Protein AF-A0A7C4U324-F1 (afdb_monomer_lite)

Structure (mmCIF, N/CA/C/O backbone):
data_AF-A0A7C4U324-F1
#
_entry.id   AF-A0A7C4U324-F1
#
loop_
_atom_site.group_PDB
_atom_site.id
_atom_site.type_symbol
_atom_site.label_atom_id
_atom_site.label_alt_id
_atom_site.label_comp_id
_atom_site.label_asym_id
_atom_site.label_entity_id
_atom_site.label_seq_id
_atom_site.pdbx_PDB_ins_code
_atom_site.Cartn_x
_atom_site.Cartn_y
_atom_site.Cartn_z
_atom_site.occupancy
_atom_site.B_iso_or_equiv
_atom_site.auth_seq_id
_atom_site.auth_comp_id
_atom_site.auth_asym_id
_atom_site.auth_atom_id
_atom_site.pdbx_PDB_model_num
ATOM 1 N N . MET A 1 1 ? -5.837 -25.259 -18.261 1.00 57.00 1 MET A N 1
ATOM 2 C CA . MET A 1 1 ? -5.205 -24.293 -17.338 1.00 57.00 1 MET A CA 1
ATOM 3 C C . MET A 1 1 ? -5.939 -22.973 -17.493 1.00 57.00 1 MET A C 1
ATOM 5 O O . MET A 1 1 ? -6.438 -22.758 -18.594 1.00 57.00 1 MET A O 1
ATOM 9 N N . PRO A 1 2 ? -6.070 -22.151 -16.438 1.00 71.94 2 PRO A N 1
ATOM 10 C CA . PRO A 1 2 ? -6.554 -20.788 -16.614 1.00 71.94 2 PRO A CA 1
ATOM 11 C C . PRO A 1 2 ? -5.624 -20.026 -17.565 1.00 71.94 2 PRO A C 1
ATOM 13 O O . PRO A 1 2 ? -4.435 -20.344 -17.652 1.00 71.94 2 PRO A O 1
ATOM 16 N N . GLU A 1 3 ? -6.195 -19.087 -18.310 1.00 78.56 3 GLU A N 1
ATOM 17 C CA . GLU A 1 3 ? -5.447 -18.171 -19.169 1.00 78.56 3 GLU A CA 1
ATOM 18 C C . GLU A 1 3 ? -4.610 -17.225 -18.296 1.00 78.56 3 GLU A C 1
ATOM 20 O O . GLU A 1 3 ? -4.987 -16.939 -17.156 1.00 78.56 3 GLU A O 1
ATOM 25 N N . ALA A 1 4 ? -3.441 -16.813 -18.790 1.00 78.31 4 ALA A N 1
ATOM 26 C CA . ALA A 1 4 ? -2.606 -15.862 -18.066 1.00 78.31 4 ALA A CA 1
ATOM 27 C C . ALA A 1 4 ? -3.313 -14.491 -17.994 1.00 78.31 4 ALA A C 1
ATOM 29 O O . ALA A 1 4 ? -4.057 -14.162 -18.921 1.00 78.31 4 ALA A O 1
ATOM 30 N N . PRO A 1 5 ? -3.102 -13.705 -16.922 1.00 76.62 5 PRO A N 1
ATOM 31 C CA . PRO A 1 5 ? -3.601 -12.333 -16.849 1.00 76.62 5 PRO A CA 1
ATOM 32 C C . PRO A 1 5 ? -3.061 -11.492 -18.008 1.00 76.62 5 PRO A C 1
ATOM 34 O O . PRO A 1 5 ? -1.988 -11.787 -18.539 1.00 76.62 5 PRO A O 1
ATOM 37 N N . ALA A 1 6 ? -3.790 -10.444 -18.386 1.00 78.06 6 ALA A N 1
ATOM 38 C CA . ALA A 1 6 ? -3.271 -9.459 -19.327 1.00 78.06 6 ALA A CA 1
ATOM 39 C C . ALA A 1 6 ? -2.101 -8.682 -18.696 1.00 78.06 6 ALA A C 1
ATOM 41 O O . ALA A 1 6 ? -2.053 -8.529 -17.476 1.00 78.06 6 ALA A O 1
ATOM 42 N N . ASP A 1 7 ? -1.167 -8.188 -19.513 1.00 69.31 7 ASP A N 1
ATOM 43 C CA . ASP A 1 7 ? 0.038 -7.500 -19.022 1.00 69.31 7 ASP A CA 1
ATOM 44 C C . ASP A 1 7 ? -0.292 -6.273 -18.154 1.00 69.31 7 ASP A C 1
ATOM 46 O O . ASP A 1 7 ? 0.395 -6.002 -17.176 1.00 69.31 7 ASP A O 1
ATOM 50 N N . ASP A 1 8 ? -1.381 -5.562 -18.455 1.00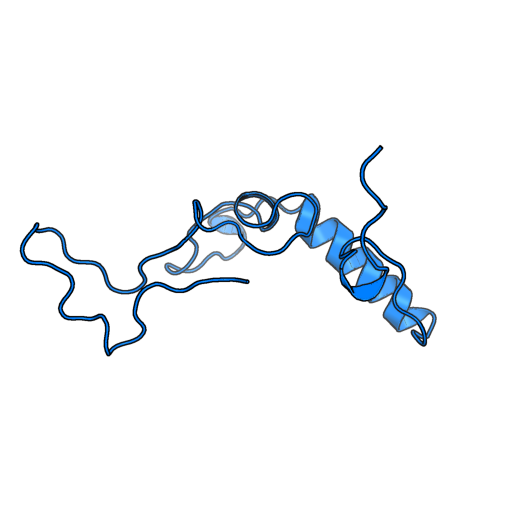 68.62 8 ASP A N 1
ATOM 51 C CA . ASP A 1 8 ? -1.878 -4.417 -17.681 1.00 68.62 8 ASP A CA 1
ATOM 52 C C . ASP A 1 8 ? -2.561 -4.806 -16.356 1.00 68.62 8 ASP A C 1
ATOM 54 O O . ASP A 1 8 ? -2.862 -3.943 -15.526 1.00 68.62 8 ASP A O 1
ATOM 58 N N . GLU A 1 9 ? -2.778 -6.101 -16.131 1.00 70.56 9 GLU A N 1
ATOM 59 C CA . GLU A 1 9 ? -3.224 -6.671 -14.860 1.00 70.56 9 GLU A CA 1
ATOM 60 C C . GLU A 1 9 ? -2.069 -7.267 -14.038 1.00 70.56 9 GLU A C 1
ATOM 62 O O . GLU A 1 9 ? -2.281 -7.666 -12.888 1.00 70.56 9 GLU A O 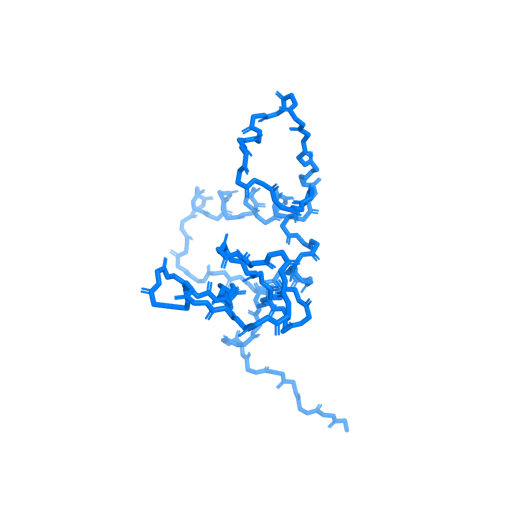1
ATOM 67 N N . ILE A 1 10 ? -0.849 -7.298 -14.589 1.00 71.38 10 ILE A N 1
ATOM 68 C CA . ILE A 1 10 ? 0.363 -7.761 -13.909 1.00 71.38 10 ILE A CA 1
ATOM 69 C C . ILE A 1 10 ? 1.064 -6.550 -13.290 1.00 71.38 10 ILE A C 1
ATOM 71 O O . ILE A 1 10 ? 1.615 -5.698 -13.978 1.00 71.38 10 ILE A O 1
ATOM 75 N N . LEU A 1 11 ? 1.036 -6.478 -11.960 1.00 71.12 11 LEU A N 1
ATOM 76 C CA . LEU A 1 11 ? 1.607 -5.359 -11.202 1.00 71.12 11 LEU A CA 1
ATOM 77 C C . LEU A 1 11 ? 3.123 -5.492 -10.963 1.00 71.12 11 LEU A C 1
ATOM 79 O O . LEU A 1 11 ? 3.771 -4.505 -10.638 1.00 71.12 11 LEU A O 1
ATOM 83 N N . ASP A 1 12 ? 3.680 -6.679 -11.212 1.00 68.19 12 ASP A N 1
ATOM 84 C CA . ASP A 1 12 ? 5.106 -7.025 -11.099 1.00 68.19 12 ASP A CA 1
ATOM 85 C C . ASP A 1 12 ? 5.772 -7.078 -12.494 1.00 68.19 12 ASP A C 1
ATOM 87 O O . ASP A 1 12 ? 6.292 -8.100 -12.948 1.00 68.19 12 ASP A O 1
ATOM 91 N N . GLY A 1 13 ? 5.634 -5.990 -13.259 1.00 70.44 13 GLY A N 1
ATOM 92 C CA . GLY A 1 13 ? 6.059 -5.908 -14.660 1.00 70.44 13 GLY A CA 1
ATOM 93 C C . GLY A 1 13 ? 6.978 -4.716 -14.949 1.00 70.44 13 GLY A C 1
ATOM 94 O O . GLY A 1 13 ? 6.903 -3.689 -14.272 1.00 70.44 13 GLY A O 1
ATOM 95 N N . PRO A 1 14 ? 7.850 -4.805 -15.973 1.00 74.31 14 PRO A N 1
ATOM 96 C CA . PRO A 1 14 ? 8.680 -3.679 -16.377 1.00 74.31 14 PRO A CA 1
ATOM 97 C C . PRO A 1 14 ? 7.814 -2.520 -16.879 1.00 74.31 14 PRO A C 1
ATOM 99 O O . PRO A 1 14 ? 6.926 -2.698 -17.711 1.00 74.31 14 PRO A O 1
ATOM 102 N N . VAL A 1 15 ? 8.119 -1.308 -16.419 1.00 83.19 15 VAL A N 1
ATOM 103 C CA . VAL A 1 15 ? 7.454 -0.094 -16.901 1.00 83.19 15 VAL A CA 1
ATOM 104 C C . VAL A 1 15 ? 8.162 0.400 -18.160 1.00 83.19 15 VAL A C 1
ATOM 106 O O . VAL A 1 15 ? 9.338 0.775 -18.132 1.00 83.19 15 VAL A O 1
ATOM 109 N N . GLU A 1 16 ? 7.449 0.399 -19.285 1.00 87.44 16 GLU A N 1
ATOM 110 C CA . GLU A 1 16 ? 7.991 0.880 -20.555 1.00 87.44 16 GLU A CA 1
ATOM 111 C C . GLU A 1 16 ? 8.262 2.393 -20.539 1.00 87.44 16 GLU A C 1
ATOM 113 O O . GLU A 1 16 ? 7.565 3.180 -19.899 1.00 87.44 16 GLU A O 1
ATOM 118 N N . GLY A 1 17 ? 9.277 2.819 -21.295 1.00 91.00 17 GLY A N 1
ATOM 119 C CA . GLY A 1 17 ? 9.571 4.238 -21.516 1.00 91.00 17 GLY A CA 1
ATOM 120 C C . GLY A 1 17 ? 10.371 4.932 -20.411 1.00 91.00 17 GLY A C 1
ATOM 121 O O . GLY A 1 17 ? 10.695 6.107 -20.576 1.00 91.00 17 GLY A O 1
ATOM 122 N N . LEU A 1 18 ? 10.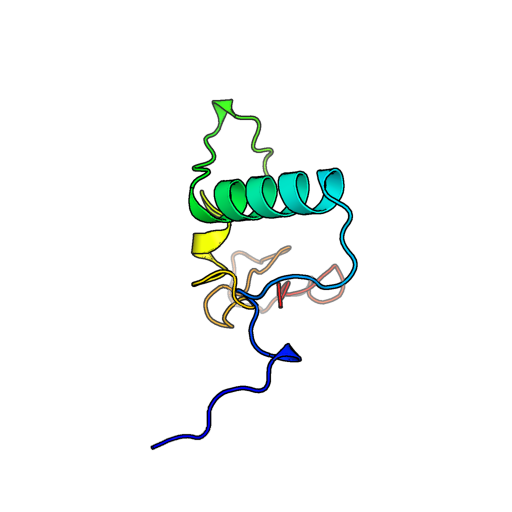741 4.227 -19.336 1.00 92.75 18 LEU A N 1
ATOM 123 C CA . LEU A 1 18 ? 11.606 4.784 -18.297 1.00 92.75 18 LEU A CA 1
ATOM 124 C C . LEU A 1 18 ? 13.036 4.985 -18.807 1.00 92.75 18 LEU A C 1
ATOM 126 O O . LEU A 1 18 ? 13.651 4.092 -19.399 1.00 92.75 18 LEU A O 1
ATOM 130 N N . ASN A 1 19 ? 13.607 6.153 -18.522 1.00 95.06 19 ASN A N 1
ATOM 131 C CA . ASN A 1 19 ? 15.042 6.360 -18.661 1.00 95.06 19 ASN A CA 1
ATOM 132 C C . ASN A 1 19 ? 15.808 5.600 -17.561 1.00 95.06 19 ASN A C 1
ATOM 134 O O . ASN A 1 19 ? 15.236 5.140 -16.575 1.00 95.06 19 ASN A O 1
ATOM 138 N N . GLY A 1 20 ? 17.132 5.478 -17.697 1.00 94.44 20 GLY A N 1
ATOM 139 C CA . GLY A 1 20 ? 17.935 4.685 -16.758 1.00 94.44 20 GLY A CA 1
ATOM 140 C C . GLY A 1 20 ? 17.841 5.133 -15.290 1.00 94.44 20 GLY A C 1
ATOM 141 O O . GLY A 1 20 ? 17.881 4.290 -14.397 1.00 94.44 20 GLY A O 1
ATOM 142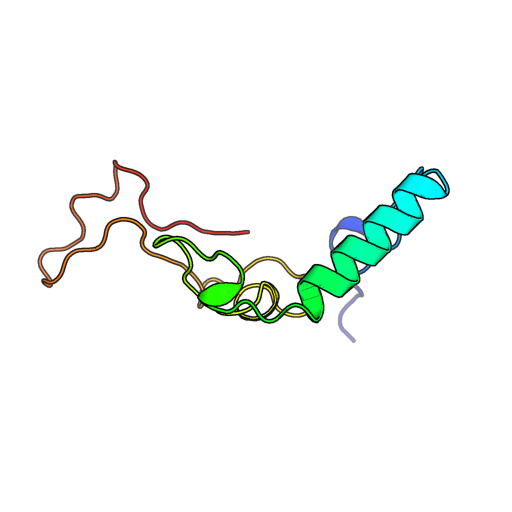 N N . GLY A 1 21 ? 17.687 6.436 -15.031 1.00 96.94 21 GLY A N 1
ATOM 143 C CA . GLY A 1 21 ? 17.507 6.968 -13.678 1.00 96.94 21 GLY A CA 1
ATOM 144 C C . GLY A 1 21 ? 16.119 6.671 -13.113 1.00 96.94 21 GLY A C 1
ATOM 145 O O . GLY A 1 21 ? 16.002 6.259 -11.962 1.00 96.94 21 GLY A O 1
ATOM 146 N N . GLU A 1 22 ? 15.080 6.811 -13.935 1.00 95.75 22 GLU A N 1
ATOM 147 C CA . GLU A 1 22 ? 13.706 6.455 -13.563 1.00 95.75 22 GLU A CA 1
ATOM 148 C C . GLU A 1 22 ? 13.575 4.959 -13.281 1.00 95.75 22 GLU A C 1
ATOM 150 O O . GLU A 1 22 ? 12.974 4.575 -12.283 1.00 95.75 22 GLU A O 1
ATOM 155 N N . HIS A 1 23 ? 14.200 4.113 -14.101 1.00 93.31 23 HIS A N 1
ATOM 156 C CA . HIS A 1 23 ? 14.205 2.669 -13.891 1.00 93.31 23 HIS A CA 1
ATOM 157 C C . HIS A 1 23 ? 14.911 2.286 -12.583 1.00 93.31 23 HIS A C 1
ATOM 159 O O . HIS A 1 23 ? 14.409 1.466 -11.820 1.00 93.31 23 HIS A O 1
ATOM 165 N N . ALA A 1 24 ? 16.044 2.923 -12.268 1.00 93.31 24 ALA A N 1
ATOM 166 C CA . ALA A 1 24 ? 16.723 2.713 -10.990 1.00 93.31 24 ALA A CA 1
ATOM 167 C C . ALA A 1 24 ? 15.863 3.157 -9.792 1.00 93.31 24 ALA A C 1
ATOM 169 O O . ALA A 1 24 ? 15.848 2.483 -8.764 1.00 93.31 24 ALA A O 1
ATOM 170 N N . GLN A 1 25 ? 15.133 4.268 -9.924 1.00 94.19 25 GLN A N 1
ATOM 171 C CA . GLN A 1 25 ? 14.222 4.742 -8.884 1.00 94.19 25 GLN A CA 1
ATOM 172 C C . GLN A 1 25 ? 13.008 3.821 -8.717 1.00 94.19 25 GLN A C 1
ATOM 174 O O . GLN A 1 25 ? 12.600 3.572 -7.585 1.00 94.19 25 GLN A O 1
ATOM 179 N N . PHE A 1 26 ? 12.466 3.293 -9.815 1.00 90.62 26 PHE A N 1
ATOM 180 C CA . PHE A 1 26 ? 11.385 2.312 -9.795 1.00 90.62 26 PHE A CA 1
ATOM 181 C C . PHE A 1 26 ? 11.804 1.048 -9.034 1.00 90.62 26 PHE A C 1
ATOM 183 O O . PHE A 1 26 ? 11.151 0.687 -8.061 1.00 90.62 26 PHE A O 1
ATOM 190 N N . LEU A 1 27 ? 12.955 0.461 -9.382 1.00 89.88 27 LEU A N 1
ATOM 191 C CA . LEU A 1 27 ? 13.498 -0.716 -8.690 1.00 89.88 27 LEU A CA 1
ATOM 192 C C . LEU A 1 27 ? 13.767 -0.458 -7.200 1.00 89.88 27 LEU A C 1
ATOM 194 O O . LEU A 1 27 ? 13.538 -1.324 -6.364 1.00 89.88 27 LEU A O 1
ATOM 198 N N . ALA A 1 28 ? 14.246 0.737 -6.843 1.00 92.69 28 ALA A N 1
ATOM 199 C CA . ALA A 1 28 ? 14.431 1.097 -5.439 1.00 92.69 28 ALA A CA 1
ATOM 200 C C . ALA A 1 28 ? 13.093 1.192 -4.682 1.00 92.69 28 ALA A C 1
ATOM 202 O O . ALA A 1 28 ? 13.028 0.830 -3.509 1.00 92.69 28 ALA A O 1
ATOM 203 N N . GLY A 1 29 ? 12.040 1.680 -5.345 1.00 89.94 29 GLY A N 1
ATOM 204 C CA . GLY A 1 29 ? 10.684 1.729 -4.800 1.00 89.94 29 GLY A CA 1
ATOM 205 C C . GLY A 1 29 ? 10.085 0.341 -4.594 1.00 89.94 29 GLY A C 1
ATOM 206 O O . GLY A 1 29 ? 9.515 0.094 -3.537 1.00 89.94 29 GLY A O 1
ATOM 207 N N . ASP A 1 30 ? 10.276 -0.556 -5.559 1.00 88.31 30 ASP A N 1
ATOM 208 C CA . ASP A 1 30 ? 9.842 -1.956 -5.502 1.00 88.31 30 ASP A CA 1
ATOM 209 C C . ASP A 1 30 ? 10.476 -2.715 -4.321 1.00 88.31 30 ASP A C 1
ATOM 211 O O . ASP A 1 30 ? 9.785 -3.288 -3.477 1.00 88.31 30 ASP A O 1
ATOM 215 N N . ILE A 1 31 ? 11.799 -2.590 -4.163 1.00 89.81 31 ILE A N 1
ATOM 216 C CA . ILE A 1 31 ? 12.522 -3.145 -3.009 1.00 89.81 31 ILE A CA 1
ATOM 217 C C . ILE A 1 31 ? 11.992 -2.548 -1.702 1.00 89.81 31 ILE A C 1
ATOM 219 O O . ILE A 1 31 ? 11.734 -3.275 -0.747 1.00 89.81 31 ILE A O 1
ATOM 223 N N . ALA A 1 32 ? 11.805 -1.226 -1.637 1.00 89.38 32 ALA A N 1
ATOM 224 C CA . ALA A 1 32 ? 11.291 -0.583 -0.430 1.00 89.38 32 ALA A CA 1
ATOM 225 C C . ALA A 1 32 ? 9.859 -1.032 -0.094 1.00 89.38 32 ALA A C 1
ATOM 227 O O . ALA A 1 32 ? 9.520 -1.165 1.078 1.00 89.38 32 ALA A O 1
ATOM 228 N N . PHE A 1 33 ? 9.015 -1.278 -1.095 1.00 87.62 33 PHE A N 1
ATOM 229 C CA . PHE A 1 33 ? 7.650 -1.751 -0.887 1.00 87.62 33 PHE A CA 1
ATOM 230 C C . PHE A 1 33 ? 7.619 -3.145 -0.245 1.00 87.62 33 PHE A C 1
ATOM 232 O O . PHE A 1 33 ? 6.829 -3.384 0.678 1.00 87.62 33 PHE A O 1
ATOM 239 N N . ASN A 1 34 ? 8.502 -4.032 -0.708 1.00 85.94 34 ASN A N 1
ATOM 240 C CA . ASN A 1 34 ? 8.582 -5.423 -0.277 1.00 85.94 34 ASN A CA 1
ATOM 241 C C . ASN A 1 34 ? 9.358 -5.615 1.039 1.00 85.94 34 ASN A C 1
ATOM 243 O O . ASN A 1 34 ? 8.911 -6.359 1.918 1.00 85.94 34 ASN A O 1
ATOM 247 N N . ASP A 1 35 ? 10.484 -4.919 1.205 1.00 88.88 35 ASP A N 1
ATOM 248 C CA . ASP A 1 35 ? 11.458 -5.211 2.264 1.00 88.88 35 ASP A CA 1
ATOM 249 C C . ASP A 1 35 ? 11.404 -4.232 3.446 1.00 88.88 35 ASP A C 1
ATOM 251 O O . ASP A 1 35 ? 11.895 -4.547 4.539 1.00 88.88 35 ASP A O 1
ATOM 255 N N . GLU A 1 36 ? 10.829 -3.035 3.274 1.00 87.25 36 GLU A N 1
ATOM 256 C CA . GLU A 1 36 ? 10.845 -2.035 4.339 1.00 87.25 36 GLU A CA 1
ATOM 257 C C . GLU A 1 36 ? 9.866 -2.409 5.460 1.00 87.25 36 GLU A C 1
ATOM 259 O O . GLU A 1 36 ? 8.640 -2.394 5.318 1.00 87.25 36 GLU A O 1
ATOM 264 N N . VAL A 1 37 ? 10.435 -2.690 6.633 1.00 87.12 37 VAL A N 1
ATOM 265 C CA . VAL A 1 37 ? 9.684 -2.815 7.883 1.00 87.12 37 VAL A CA 1
ATOM 266 C C . VAL A 1 37 ? 9.722 -1.484 8.607 1.00 87.12 37 VAL A C 1
ATOM 268 O O . VAL A 1 37 ? 10.770 -1.040 9.100 1.00 87.12 37 VAL A O 1
ATOM 271 N N . PHE A 1 38 ? 8.563 -0.854 8.708 1.00 84.31 38 PHE A N 1
ATOM 272 C CA . PHE A 1 38 ? 8.434 0.411 9.393 1.00 84.31 38 PHE A CA 1
ATOM 273 C C . PHE A 1 38 ? 8.336 0.216 10.913 1.00 84.31 38 PHE A C 1
ATOM 275 O O . PHE A 1 38 ? 7.620 -0.656 11.412 1.00 84.31 38 PHE A O 1
ATOM 282 N N . THR A 1 39 ? 9.028 1.075 11.661 1.00 82.62 39 THR A N 1
ATOM 283 C CA . THR A 1 39 ? 8.989 1.118 13.130 1.00 82.62 39 THR A CA 1
ATOM 284 C C . THR A 1 39 ? 8.602 2.514 13.612 1.00 82.62 39 THR A C 1
ATOM 286 O O . THR A 1 39 ? 8.657 3.482 12.851 1.00 82.62 39 THR A O 1
ATOM 289 N N . VAL A 1 40 ? 8.222 2.640 14.884 1.00 79.31 40 VAL A N 1
ATOM 290 C CA . VAL A 1 40 ? 7.847 3.935 15.480 1.00 79.31 40 VAL A CA 1
ATOM 291 C C . VAL A 1 40 ? 8.978 4.958 15.319 1.00 79.31 40 VAL A C 1
ATOM 293 O O . VAL A 1 40 ? 8.743 6.114 14.972 1.00 79.31 40 VAL A O 1
ATOM 296 N N . GLU A 1 41 ? 10.220 4.513 15.490 1.00 80.31 41 GLU A N 1
ATOM 297 C CA . GLU A 1 41 ? 11.431 5.331 15.401 1.00 80.31 41 GLU A CA 1
ATOM 298 C C . GLU A 1 41 ? 11.725 5.795 13.969 1.00 80.31 41 GLU A C 1
ATOM 300 O O . GLU A 1 41 ? 12.352 6.836 13.782 1.00 80.31 41 GLU A O 1
ATOM 305 N N . LYS A 1 42 ? 11.248 5.058 12.955 1.00 74.25 42 LYS A N 1
ATOM 306 C CA . LYS A 1 42 ? 11.405 5.402 11.533 1.00 74.25 42 LYS A CA 1
ATOM 307 C C . LYS A 1 42 ? 10.429 6.485 11.048 1.00 74.25 42 LYS A C 1
ATOM 309 O O . LYS A 1 42 ? 10.466 6.849 9.878 1.00 74.25 42 LYS A O 1
ATOM 314 N N . GLY A 1 43 ? 9.598 7.048 11.931 1.00 60.69 43 GLY A N 1
ATOM 315 C CA . GLY A 1 43 ? 8.768 8.214 11.610 1.00 60.69 43 GLY A CA 1
ATOM 316 C C . GLY A 1 43 ? 7.353 7.873 11.157 1.00 60.69 43 GLY A C 1
ATOM 317 O O . GLY A 1 43 ? 6.792 8.532 10.283 1.00 60.69 43 GLY A O 1
ATOM 318 N N . LEU A 1 44 ? 6.749 6.865 11.775 1.00 61.53 44 LEU A N 1
ATOM 319 C CA . LEU A 1 44 ? 5.356 6.531 11.531 1.00 61.53 44 LEU A CA 1
ATOM 320 C C . LEU A 1 44 ? 4.450 7.338 12.453 1.00 61.53 44 LEU A C 1
ATOM 322 O O . LEU A 1 44 ? 4.309 7.041 13.637 1.00 61.53 44 LEU A O 1
ATOM 326 N N . GLY A 1 45 ? 3.846 8.393 11.909 1.00 62.00 45 GLY A N 1
ATOM 327 C CA . GLY A 1 45 ? 2.812 9.148 12.612 1.00 62.00 45 GLY A CA 1
ATOM 328 C C . GLY A 1 45 ? 1.611 8.273 13.003 1.00 62.00 45 GLY A C 1
ATOM 329 O O . GLY A 1 45 ? 1.473 7.128 12.579 1.00 62.00 45 GLY A O 1
ATOM 330 N N . SER A 1 46 ? 0.675 8.844 13.760 1.00 58.88 46 SER A N 1
ATOM 331 C CA . SER A 1 46 ? -0.516 8.165 14.308 1.00 58.88 46 SER A CA 1
ATOM 332 C C . SER A 1 46 ? -1.517 7.604 13.280 1.00 58.88 46 SER A C 1
ATOM 334 O O . SER A 1 46 ? -2.570 7.104 13.664 1.00 58.88 46 SER A O 1
ATOM 336 N N . ILE A 1 47 ? -1.216 7.703 11.985 1.00 59.72 47 ILE A N 1
ATOM 337 C CA . ILE A 1 47 ? -2.041 7.222 10.865 1.00 59.72 47 ILE A CA 1
ATOM 338 C C . ILE A 1 47 ? -1.536 5.860 10.358 1.00 59.72 47 ILE A C 1
ATOM 340 O O . ILE A 1 47 ? -2.156 5.236 9.504 1.00 59.72 47 ILE A O 1
ATOM 344 N N . PHE A 1 48 ? -0.414 5.374 10.882 1.00 70.19 48 PHE A N 1
ATOM 345 C CA . PHE A 1 48 ? 0.161 4.117 10.447 1.00 70.19 48 PHE A CA 1
ATOM 346 C C . PHE A 1 48 ? -0.582 2.907 11.029 1.00 70.19 48 PHE A C 1
ATOM 348 O O . PHE A 1 48 ? -0.733 2.783 12.243 1.00 70.19 48 PHE A O 1
ATOM 355 N N . VAL A 1 49 ? -1.041 2.013 10.152 1.00 77.06 49 VAL A N 1
ATOM 356 C CA . VAL A 1 49 ? -1.963 0.912 10.490 1.00 77.06 49 VAL A CA 1
ATOM 357 C C . VAL A 1 49 ? -1.367 -0.488 10.306 1.00 77.06 49 VAL A C 1
ATOM 359 O O . VAL A 1 49 ? -1.952 -1.443 10.810 1.00 77.06 49 VAL A O 1
ATOM 362 N N . ALA A 1 50 ? -0.223 -0.633 9.623 1.00 83.69 50 ALA A N 1
ATOM 363 C CA . ALA A 1 50 ? 0.427 -1.930 9.404 1.00 83.69 50 ALA A CA 1
ATOM 364 C C . ALA A 1 50 ? 1.899 -1.778 8.996 1.00 83.69 50 ALA A C 1
ATOM 366 O O . ALA A 1 50 ? 2.183 -0.962 8.138 1.00 83.69 50 ALA A O 1
ATOM 367 N N . THR A 1 51 ? 2.812 -2.583 9.556 1.00 86.94 51 THR A N 1
ATOM 368 C CA . THR A 1 51 ? 4.292 -2.433 9.531 1.00 86.94 51 THR A CA 1
ATOM 369 C C . THR A 1 51 ? 5.006 -2.578 8.187 1.00 86.94 51 THR A C 1
ATOM 371 O O . THR A 1 51 ? 6.221 -2.411 8.157 1.00 86.94 51 THR A O 1
ATOM 374 N N . SER A 1 52 ? 4.301 -2.855 7.094 1.00 87.69 52 SER A N 1
ATOM 375 C CA . SER A 1 52 ? 4.863 -2.908 5.737 1.00 87.69 52 SER A CA 1
ATOM 376 C C . SER A 1 52 ? 3.766 -2.713 4.690 1.00 87.69 52 SER A C 1
ATOM 378 O O . SER A 1 52 ? 2.597 -3.009 4.956 1.00 87.69 52 SER A O 1
ATOM 380 N N . CYS A 1 53 ? 4.128 -2.261 3.486 1.00 86.56 53 CYS A N 1
ATOM 381 C CA . CYS A 1 53 ? 3.179 -2.109 2.377 1.00 86.56 53 CYS A CA 1
ATOM 382 C C . CYS A 1 53 ? 2.570 -3.465 1.980 1.00 86.56 53 CYS A C 1
ATOM 384 O O . CYS A 1 53 ? 1.344 -3.612 1.923 1.00 86.56 53 CYS A O 1
ATOM 386 N N . GLY A 1 54 ? 3.426 -4.484 1.841 1.00 85.94 54 GLY A N 1
ATOM 387 C CA . GLY A 1 54 ? 3.033 -5.847 1.479 1.00 85.94 54 GLY A CA 1
ATOM 388 C C . GLY A 1 54 ? 2.072 -6.538 2.457 1.00 85.94 54 GLY A C 1
ATOM 389 O O . GLY A 1 54 ? 1.405 -7.502 2.091 1.00 85.94 54 GLY A O 1
ATOM 390 N N . SER A 1 55 ? 1.933 -6.038 3.693 1.00 85.75 55 SER A N 1
ATOM 391 C CA . SER A 1 55 ? 0.969 -6.589 4.661 1.00 85.75 55 SER A CA 1
ATOM 392 C C . SER A 1 55 ? -0.495 -6.386 4.244 1.00 85.75 55 SER A C 1
ATOM 394 O O . SER A 1 55 ? -1.352 -7.196 4.604 1.00 85.75 55 SER A O 1
ATOM 396 N N . CYS A 1 56 ? -0.771 -5.339 3.458 1.00 86.38 56 CYS A N 1
ATOM 397 C CA . CYS A 1 56 ? -2.087 -5.070 2.880 1.00 86.38 56 CYS A CA 1
ATOM 398 C C . CYS A 1 56 ? -2.161 -5.386 1.377 1.00 86.38 56 CYS A C 1
ATOM 400 O O . CYS A 1 56 ? -3.258 -5.653 0.879 1.00 86.38 56 CYS A O 1
ATOM 402 N N . HIS A 1 57 ? -1.012 -5.364 0.693 1.00 84.94 57 HIS A N 1
ATOM 403 C CA . HIS A 1 57 ? -0.847 -5.465 -0.759 1.00 84.94 57 HIS A CA 1
ATOM 404 C C . HIS A 1 57 ? 0.044 -6.659 -1.129 1.00 84.94 57 HIS A C 1
ATOM 406 O O . HIS A 1 57 ? 1.246 -6.520 -1.332 1.00 84.94 57 HIS A O 1
ATOM 412 N N . ALA A 1 58 ? -0.527 -7.861 -1.163 1.00 82.88 58 ALA A N 1
ATOM 413 C CA . ALA A 1 58 ? 0.253 -9.074 -1.401 1.00 82.88 58 ALA A CA 1
ATOM 414 C C . ALA A 1 58 ? 0.835 -9.113 -2.826 1.00 82.88 58 ALA A C 1
ATOM 416 O O . ALA A 1 58 ? 0.083 -8.963 -3.788 1.00 82.88 58 ALA A O 1
ATOM 417 N N . GLY A 1 59 ? 2.145 -9.372 -2.940 1.00 78.44 59 GLY A N 1
ATOM 418 C CA . GLY A 1 59 ? 2.854 -9.495 -4.222 1.00 78.44 59 GLY A CA 1
ATOM 419 C C . GLY A 1 59 ? 2.731 -8.244 -5.087 1.00 78.44 59 GLY A C 1
ATOM 420 O O . GLY A 1 59 ? 2.347 -8.355 -6.246 1.00 78.44 59 GLY A O 1
ATOM 421 N N . ASP A 1 60 ? 2.902 -7.071 -4.469 1.00 76.62 60 ASP A N 1
ATOM 422 C CA . ASP A 1 60 ? 2.758 -5.747 -5.099 1.00 76.62 60 ASP A CA 1
ATOM 423 C C . ASP A 1 60 ? 1.379 -5.507 -5.731 1.00 76.62 60 ASP A C 1
ATOM 425 O O . ASP A 1 60 ? 1.158 -4.628 -6.564 1.00 76.62 60 ASP A O 1
ATOM 429 N N . GLY A 1 61 ? 0.412 -6.305 -5.276 1.00 77.81 61 GLY A N 1
ATOM 430 C CA . GLY A 1 61 ? -0.939 -6.358 -5.777 1.00 77.81 61 GLY A CA 1
ATOM 431 C C . GLY A 1 61 ? -1.842 -5.238 -5.268 1.00 77.81 61 GLY A C 1
ATOM 432 O O . GLY A 1 61 ? -1.573 -4.542 -4.283 1.00 77.81 61 GLY A O 1
ATOM 433 N N . LYS A 1 62 ? -3.019 -5.138 -5.888 1.00 81.69 62 LYS A N 1
ATOM 434 C CA . LYS A 1 62 ? -4.139 -4.365 -5.333 1.00 81.69 62 LYS A CA 1
ATOM 435 C C . LYS A 1 62 ? -4.449 -4.847 -3.914 1.00 81.69 62 LYS A C 1
ATOM 437 O O . LYS A 1 62 ? -4.292 -6.030 -3.600 1.00 81.69 62 LYS A O 1
ATOM 442 N N . GLY A 1 63 ? -4.918 -3.941 -3.060 1.00 80.25 63 GLY A N 1
ATOM 443 C CA . GLY A 1 63 ? -5.363 -4.324 -1.724 1.00 80.25 63 GLY A CA 1
ATOM 444 C C . GLY A 1 63 ? -6.499 -5.348 -1.789 1.00 80.25 63 GLY A C 1
ATOM 445 O O . GLY A 1 63 ? -7.290 -5.385 -2.733 1.00 80.25 63 GLY A O 1
ATOM 446 N N . HIS A 1 64 ? -6.588 -6.207 -0.777 1.00 82.12 64 HIS A N 1
ATOM 447 C CA . HIS A 1 64 ? -7.651 -7.204 -0.689 1.00 82.12 64 HIS A CA 1
ATOM 448 C C . HIS A 1 64 ? -8.822 -6.656 0.148 1.00 82.12 64 HIS A C 1
ATOM 450 O O . HIS A 1 64 ? -8.589 -5.994 1.155 1.00 82.12 64 HIS A O 1
ATOM 456 N N . PRO A 1 65 ? -10.096 -6.985 -0.137 1.00 83.94 65 PRO A N 1
ATOM 457 C CA . PRO A 1 65 ? -11.218 -6.546 0.703 1.00 83.94 65 PRO A CA 1
ATOM 458 C C . PRO A 1 65 ? -11.082 -6.906 2.196 1.00 83.94 65 PRO A C 1
ATOM 460 O O . PRO A 1 65 ? -11.635 -6.221 3.053 1.00 83.94 65 PRO A O 1
ATOM 463 N N . PHE A 1 66 ? -10.315 -7.950 2.523 1.00 83.75 66 PHE A N 1
ATOM 464 C CA . PHE A 1 66 ? -9.980 -8.326 3.906 1.00 83.75 66 PHE A CA 1
ATOM 465 C C . PHE A 1 66 ? -9.124 -7.281 4.638 1.00 83.75 66 PHE A C 1
ATOM 467 O O . PHE A 1 66 ? -9.197 -7.183 5.858 1.00 83.75 66 PHE A O 1
ATOM 474 N N . THR A 1 67 ? -8.339 -6.492 3.907 1.00 84.94 67 THR A N 1
ATOM 475 C CA . THR A 1 67 ? -7.486 -5.424 4.442 1.00 84.94 67 THR A CA 1
ATOM 476 C C . THR A 1 67 ? -8.168 -4.053 4.350 1.00 84.94 67 THR A C 1
ATOM 478 O O . THR A 1 67 ? -7.518 -3.021 4.485 1.00 84.94 67 THR A O 1
ATOM 481 N N . THR A 1 68 ? -9.499 -4.021 4.174 1.00 83.62 68 THR A N 1
ATOM 482 C CA . THR A 1 68 ? -10.294 -2.781 4.205 1.00 83.62 68 THR A CA 1
ATOM 483 C C . THR A 1 68 ? -10.188 -2.101 5.565 1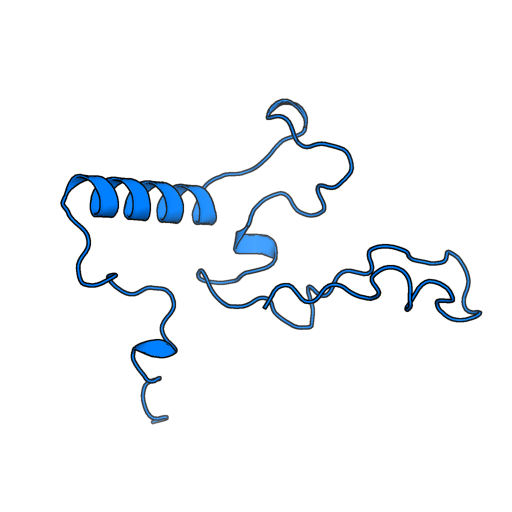.00 83.62 68 THR A C 1
ATOM 485 O O . THR A 1 68 ? -10.429 -2.709 6.610 1.00 83.62 68 THR A O 1
ATOM 488 N N . LEU A 1 69 ? -9.915 -0.798 5.553 1.00 81.19 69 LEU A N 1
ATOM 489 C CA . LEU A 1 69 ? -9.759 -0.002 6.764 1.00 81.19 69 LEU A CA 1
ATOM 490 C C . LEU A 1 69 ? -10.956 0.922 6.959 1.00 81.19 69 LEU A C 1
ATOM 492 O O . LEU A 1 69 ? -11.432 1.558 6.023 1.00 81.19 69 LEU A O 1
ATOM 496 N N . THR A 1 70 ? -11.415 1.062 8.202 1.00 80.31 70 THR A N 1
ATOM 497 C CA . THR A 1 70 ? -12.387 2.099 8.569 1.00 80.31 70 THR A CA 1
ATOM 498 C C . THR A 1 70 ? -11.645 3.275 9.186 1.00 80.31 70 THR A C 1
ATOM 500 O O . THR A 1 70 ? -11.124 3.160 10.291 1.00 80.31 70 THR A O 1
ATOM 503 N N . ARG A 1 71 ? -11.605 4.416 8.486 1.00 78.12 71 ARG A N 1
ATOM 504 C CA . ARG A 1 71 ? -10.854 5.598 8.942 1.00 78.12 71 ARG A CA 1
ATOM 505 C C . ARG A 1 71 ? -11.459 6.237 10.192 1.00 78.12 71 ARG A C 1
ATOM 507 O O . ARG A 1 71 ? -10.750 6.539 11.144 1.00 78.12 71 ARG A O 1
ATOM 514 N N . PHE A 1 72 ? -12.772 6.443 10.174 1.00 82.88 72 PHE A N 1
ATOM 515 C CA . PHE A 1 72 ? -13.535 6.971 11.302 1.00 82.88 72 PHE A CA 1
ATOM 516 C C . PHE A 1 72 ? -14.514 5.895 11.751 1.00 82.88 72 PHE A C 1
ATOM 518 O O . PHE A 1 72 ? -15.585 5.747 11.170 1.00 82.88 72 PHE A O 1
ATOM 525 N N . GLY A 1 73 ? -14.088 5.071 12.709 1.00 78.94 73 GLY A N 1
ATOM 526 C CA . GLY A 1 73 ? -14.913 4.011 13.286 1.00 78.94 73 GLY A CA 1
ATOM 527 C C . GLY A 1 73 ? -15.793 4.507 14.433 1.00 78.94 73 GLY A C 1
ATOM 528 O O . GLY A 1 73 ? -15.634 5.621 14.928 1.00 78.94 73 GLY A O 1
ATOM 529 N N . GLN A 1 74 ? -16.698 3.643 14.885 1.00 82.69 74 GLN A N 1
ATOM 530 C CA . GLN A 1 74 ? -17.421 3.811 16.144 1.00 82.69 74 GLN A CA 1
ATOM 531 C C . GLN A 1 74 ? -17.172 2.613 17.048 1.00 82.69 74 GLN A C 1
ATOM 533 O O . GLN A 1 74 ? -16.951 1.499 16.581 1.00 82.69 74 GLN A O 1
ATOM 538 N N . VAL A 1 75 ? -17.177 2.875 18.352 1.00 83.25 75 VAL A N 1
ATOM 539 C CA . VAL A 1 75 ? -16.901 1.869 19.387 1.00 83.25 75 VAL A CA 1
ATOM 540 C C . VAL A 1 75 ? -18.109 0.981 19.693 1.00 83.25 75 VAL A C 1
ATOM 542 O O . VAL A 1 75 ? -17.958 -0.030 20.372 1.00 83.25 75 VAL A O 1
ATOM 545 N N . ASP A 1 76 ? -19.298 1.356 19.219 1.00 83.75 76 ASP A N 1
ATOM 546 C CA . ASP A 1 76 ? -20.554 0.656 19.477 1.00 83.75 76 ASP A CA 1
ATOM 547 C C . ASP A 1 76 ? -21.174 0.065 18.197 1.00 83.75 76 ASP A C 1
ATOM 549 O O . ASP A 1 76 ? -20.711 0.282 17.077 1.00 83.75 76 ASP A O 1
ATOM 553 N N . SER A 1 77 ? -22.229 -0.729 18.379 1.00 82.25 77 SER A N 1
ATOM 554 C CA . SER A 1 77 ? -22.921 -1.456 17.313 1.00 82.25 77 SER A CA 1
ATOM 555 C C . SER A 1 77 ? -24.061 -0.670 16.654 1.00 82.25 77 SER A C 1
ATOM 557 O O . SER A 1 77 ? -24.838 -1.256 15.900 1.00 82.25 77 SER A O 1
ATOM 559 N N . THR A 1 78 ? -24.187 0.639 16.904 1.00 87.31 78 THR A N 1
ATOM 560 C CA . THR A 1 78 ? -25.284 1.456 16.341 1.00 87.31 78 THR A CA 1
ATOM 561 C C . THR A 1 78 ? -25.109 1.770 14.849 1.00 87.31 78 THR A C 1
ATOM 563 O O . THR A 1 78 ? -26.014 2.321 14.222 1.00 87.31 78 THR A O 1
ATOM 566 N N . GLY A 1 79 ? -23.987 1.339 14.263 1.00 84.75 79 GLY A N 1
ATOM 567 C CA . GLY A 1 79 ? -23.618 1.571 12.869 1.00 84.75 79 GLY A CA 1
ATOM 568 C C . GLY A 1 79 ? -22.785 2.841 12.710 1.00 84.75 79 GLY A C 1
ATOM 569 O O . GLY A 1 79 ? -22.865 3.745 13.530 1.00 84.75 79 GLY A O 1
ATOM 570 N N . ASN A 1 80 ? -21.962 2.897 11.657 1.00 85.88 80 ASN A N 1
ATOM 571 C CA . ASN A 1 80 ? -21.041 4.012 11.440 1.00 85.88 80 ASN A CA 1
ATOM 572 C C . ASN A 1 80 ? -21.769 5.261 10.888 1.00 85.88 80 ASN A C 1
ATOM 574 O O . ASN A 1 80 ? -22.255 5.259 9.760 1.00 85.88 80 ASN A O 1
ATOM 5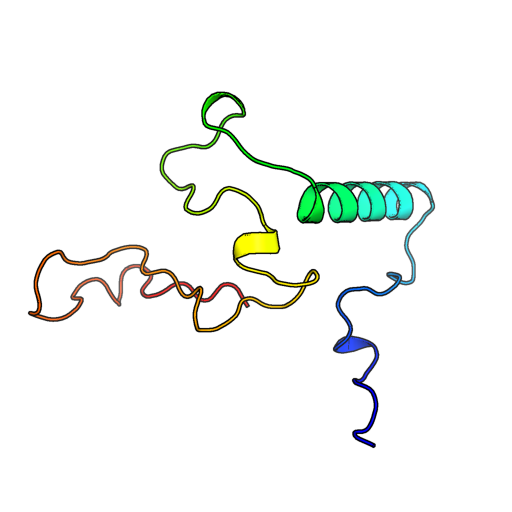78 N N . LEU A 1 81 ? -21.807 6.345 11.658 1.00 87.75 81 LEU A N 1
ATOM 579 C CA . LEU A 1 81 ? -22.385 7.653 11.337 1.00 87.75 81 LEU A CA 1
ATOM 580 C C . LEU A 1 81 ? -21.414 8.549 10.553 1.00 87.75 81 LEU A C 1
ATOM 582 O O . LEU A 1 81 ? -21.816 9.561 9.977 1.00 87.75 81 LEU A O 1
ATOM 586 N N . PHE A 1 82 ? -20.135 8.178 10.503 1.00 86.12 82 PHE A N 1
ATOM 587 C CA . PHE A 1 82 ? -19.063 8.924 9.846 1.00 86.12 82 PHE A CA 1
ATOM 588 C C . PHE A 1 82 ? -18.773 8.432 8.423 1.00 86.12 82 PHE A C 1
ATOM 590 O O . PHE A 1 82 ? -17.773 8.830 7.824 1.00 86.12 82 PHE A O 1
ATOM 597 N N . LEU A 1 83 ? -19.655 7.614 7.832 1.00 82.44 83 LEU A N 1
ATOM 598 C CA . LEU A 1 83 ? -19.504 7.142 6.448 1.00 82.44 83 LEU A CA 1
ATOM 599 C C . LEU A 1 83 ? -19.314 8.303 5.458 1.00 82.44 83 LEU A C 1
ATOM 601 O O . LEU A 1 83 ? -18.493 8.218 4.551 1.00 82.44 83 LEU A O 1
ATOM 605 N N . ASN A 1 84 ? -19.986 9.431 5.701 1.00 84.31 84 ASN A N 1
ATOM 606 C CA . ASN A 1 84 ? -19.901 10.630 4.861 1.00 84.31 84 ASN A CA 1
ATOM 607 C C . ASN A 1 84 ? -18.621 11.462 5.075 1.00 84.31 84 ASN A C 1
ATOM 609 O O . ASN A 1 84 ? -18.404 12.437 4.365 1.00 84.31 84 ASN A O 1
ATOM 613 N N . GLN A 1 85 ? -17.786 11.121 6.059 1.00 81.56 85 GLN A N 1
ATOM 614 C CA . GLN A 1 85 ? -16.565 11.862 6.416 1.00 81.56 85 GLN A CA 1
ATOM 615 C C . GLN A 1 85 ? -15.295 11.165 5.919 1.00 81.56 85 GLN A C 1
ATOM 617 O O . GLN A 1 85 ? -14.194 11.476 6.355 1.00 81.56 85 GLN A O 1
ATOM 622 N N . GLY A 1 86 ? -15.439 10.222 4.991 1.00 69.75 86 GLY A N 1
ATOM 623 C CA . GLY A 1 86 ? -14.328 9.479 4.404 1.00 69.75 86 GLY A CA 1
ATOM 624 C C . GLY A 1 86 ? -14.558 7.975 4.377 1.00 69.75 86 GLY A C 1
ATOM 625 O O . GLY A 1 86 ? -13.841 7.301 3.658 1.00 69.75 86 GLY A O 1
ATOM 626 N N . GLY A 1 87 ? -15.556 7.449 5.095 1.00 71.00 87 GLY A N 1
ATOM 627 C CA . GLY A 1 87 ? -15.974 6.047 5.004 1.00 71.00 87 GLY A CA 1
ATOM 628 C C . GLY A 1 87 ? -14.853 5.009 5.177 1.00 71.00 87 GLY A C 1
ATOM 629 O O . GLY A 1 87 ? -13.740 5.328 5.612 1.00 71.00 87 GLY A O 1
ATOM 630 N N . PRO A 1 88 ? -15.145 3.733 4.879 1.00 70.19 88 PRO A N 1
ATOM 631 C CA . PRO A 1 88 ? -14.114 2.730 4.684 1.00 70.19 88 PRO A CA 1
ATOM 632 C C . PRO A 1 88 ? -13.222 3.130 3.508 1.00 70.19 88 PRO A C 1
ATOM 634 O O . PRO A 1 88 ? -13.712 3.479 2.435 1.00 70.19 88 PRO A O 1
ATOM 637 N N . GLN A 1 89 ? -11.914 3.108 3.728 1.00 69.31 89 GLN A N 1
ATOM 638 C CA . GLN A 1 89 ? -10.924 3.349 2.693 1.00 69.31 89 GLN A CA 1
ATOM 639 C C . GLN A 1 89 ? -10.559 2.008 2.077 1.00 69.31 89 GLN A C 1
ATOM 641 O O . GLN A 1 89 ? -10.081 1.101 2.760 1.00 69.31 89 GLN A O 1
ATOM 646 N N . LEU A 1 90 ? -10.819 1.902 0.781 1.00 60.41 90 LEU A N 1
ATOM 647 C CA . LEU A 1 90 ? -10.370 0.792 -0.030 1.00 60.41 90 LEU A CA 1
ATOM 648 C C . LEU A 1 90 ? -9.112 1.252 -0.767 1.00 60.41 90 LEU A C 1
ATOM 650 O O . LEU A 1 90 ? -9.181 2.135 -1.621 1.00 60.41 90 LEU A O 1
ATOM 654 N N . GLN A 1 91 ? -7.967 0.700 -0.382 1.00 57.78 91 GLN A N 1
ATOM 655 C CA . GLN A 1 91 ? -6.706 0.932 -1.080 1.00 57.78 91 GLN A CA 1
ATOM 656 C C . GLN A 1 91 ? -6.583 -0.121 -2.188 1.00 57.78 91 GLN A C 1
ATOM 658 O O . GLN A 1 91 ? -5.995 -1.176 -1.976 1.00 57.78 91 GLN A O 1
ATOM 663 N N . ASN A 1 92 ? -7.227 0.144 -3.328 1.00 50.47 92 ASN A N 1
ATOM 664 C CA . ASN A 1 92 ? -7.170 -0.687 -4.537 1.00 50.47 92 ASN A CA 1
ATOM 665 C C . ASN A 1 92 ? -6.104 -0.204 -5.508 1.00 50.47 92 ASN A C 1
ATOM 667 O O . ASN A 1 92 ? -6.009 1.031 -5.681 1.00 50.47 92 ASN A O 1
#

pLDDT: mean 80.29, std 9.96, range [50.47, 96.94]

Radius of gyration: 17.45 Å; chains: 1; bounding box: 43×36×41 Å

Secondary structure (DSSP, 8-state):
-PPPPPGGG-SSSPPTT--HHHHHHHHHHHHHHHH----GGGT--TT--SSSGGGTSGGGPPPPGGG-EESS--SSSS--TTGGGT-EE---

Sequence (92 aa):
MPEAPADDEILDGPVEGLNGGEHAQFLAGDIAFNDEVFTVEKGLGSIFVATSCGSCHAGDGKGHPFTTLTRFGQVDSTGNLFLNQGGPQLQN

Foldseek 3Di:
DDDDDDPVQDQPDDDPPDDPVRSVVVVVVVCCQPPQFDDVVNPDPPQDDDRHNCVQAPPSHFGDPVSWDAPDDDPDDPDDPCCVVPGTDGRD